Protein AF-F9EPY8-F1 (afdb_monomer_lite)

Structure (mmCIF, N/CA/C/O backbone):
data_AF-F9EPY8-F1
#
_entry.id   AF-F9EPY8-F1
#
loop_
_atom_site.group_PDB
_atom_site.id
_atom_site.type_symbol
_atom_site.label_atom_id
_atom_site.label_alt_id
_atom_site.label_comp_id
_atom_site.label_asym_id
_atom_site.label_entity_id
_atom_site.label_seq_id
_atom_site.pdbx_PDB_ins_code
_atom_site.Cartn_x
_atom_site.Cartn_y
_atom_site.Cartn_z
_atom_site.occupancy
_atom_site.B_iso_or_equiv
_atom_site.auth_seq_id
_atom_site.auth_comp_id
_atom_site.auth_asym_id
_atom_site.auth_atom_id
_atom_site.pdbx_PDB_model_num
ATOM 1 N N . MET A 1 1 ? 1.751 -6.636 10.360 1.00 72.25 1 MET A N 1
ATOM 2 C CA . MET A 1 1 ? 1.096 -7.327 9.232 1.00 72.25 1 MET A CA 1
ATOM 3 C C . MET A 1 1 ? 2.153 -8.130 8.488 1.00 72.25 1 MET A C 1
ATOM 5 O O . MET A 1 1 ? 3.202 -7.569 8.200 1.00 72.25 1 MET A O 1
ATOM 9 N N . ASP A 1 2 ? 1.923 -9.417 8.234 1.00 78.81 2 ASP A N 1
ATOM 10 C CA . ASP A 1 2 ? 2.833 -10.237 7.423 1.00 78.81 2 ASP A CA 1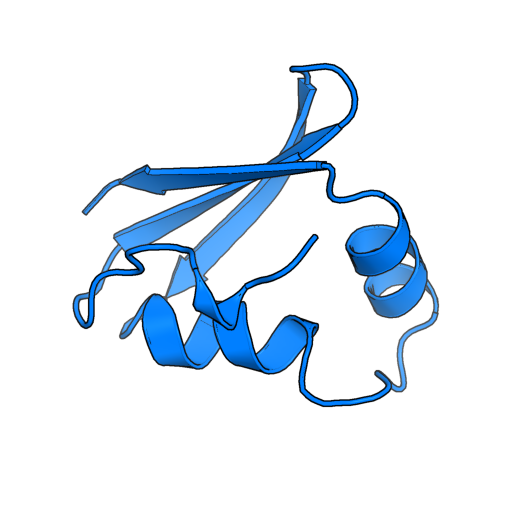
ATOM 11 C C . ASP A 1 2 ? 2.394 -10.168 5.956 1.00 78.81 2 ASP A C 1
ATOM 13 O O . ASP A 1 2 ? 1.450 -10.843 5.544 1.00 78.81 2 ASP A O 1
ATOM 17 N N . ILE A 1 3 ? 3.053 -9.311 5.172 1.00 80.06 3 ILE A N 1
ATOM 18 C CA . ILE A 1 3 ? 2.715 -9.132 3.755 1.00 80.06 3 ILE A CA 1
ATOM 19 C C . ILE A 1 3 ? 3.069 -10.344 2.891 1.00 80.06 3 ILE A C 1
ATOM 21 O O . ILE A 1 3 ? 2.562 -10.447 1.779 1.00 80.06 3 ILE A O 1
ATOM 25 N N . GLY A 1 4 ? 3.912 -11.260 3.385 1.00 78.75 4 GLY A N 1
ATOM 26 C CA . GLY A 1 4 ? 4.275 -12.481 2.665 1.00 78.75 4 GLY A CA 1
ATOM 27 C C . GLY A 1 4 ? 3.103 -13.450 2.505 1.00 78.75 4 GLY A C 1
ATOM 28 O O . GLY A 1 4 ? 3.156 -14.330 1.651 1.00 78.75 4 GLY A O 1
ATOM 29 N N . LYS A 1 5 ? 2.037 -13.269 3.295 1.00 84.06 5 LYS A N 1
ATOM 30 C CA . LYS A 1 5 ? 0.799 -14.059 3.231 1.00 84.06 5 LYS A CA 1
ATOM 31 C C . LYS A 1 5 ? -0.324 -13.389 2.440 1.00 84.06 5 LYS A C 1
ATOM 33 O O . LYS A 1 5 ? -1.373 -14.001 2.267 1.00 84.06 5 LYS A O 1
ATOM 38 N N . LEU A 1 6 ? -0.139 -12.143 2.002 1.00 87.00 6 LEU A N 1
ATOM 39 C CA . LEU A 1 6 ? -1.136 -11.445 1.197 1.00 87.00 6 LEU A CA 1
ATOM 40 C C . LEU A 1 6 ? -1.042 -11.904 -0.254 1.00 87.00 6 LEU A C 1
ATOM 42 O O . LEU A 1 6 ? 0.038 -11.886 -0.847 1.00 87.00 6 LEU A O 1
ATOM 46 N N . ASP A 1 7 ? -2.185 -12.250 -0.834 1.00 91.31 7 ASP A N 1
ATOM 47 C CA . ASP A 1 7 ? -2.286 -12.471 -2.270 1.00 91.31 7 ASP A CA 1
ATOM 48 C C . ASP A 1 7 ? -2.401 -11.116 -2.978 1.00 91.31 7 ASP A C 1
ATOM 50 O O . ASP A 1 7 ? -3.465 -10.496 -3.030 1.00 91.31 7 ASP A O 1
ATOM 54 N N . ILE A 1 8 ? -1.254 -10.598 -3.427 1.00 94.12 8 ILE A N 1
ATOM 55 C CA . ILE A 1 8 ? -1.161 -9.291 -4.078 1.00 94.12 8 ILE A CA 1
ATOM 56 C C . ILE A 1 8 ? -0.993 -9.497 -5.588 1.00 94.12 8 ILE A C 1
ATOM 58 O O . ILE A 1 8 ? 0.025 -10.061 -6.009 1.00 94.12 8 ILE A O 1
ATOM 62 N N . PRO A 1 9 ? -1.909 -8.978 -6.422 1.00 95.44 9 PRO A N 1
ATOM 63 C CA . PRO A 1 9 ? -1.854 -9.183 -7.863 1.00 95.44 9 PRO A CA 1
ATOM 64 C C . PRO A 1 9 ? -0.631 -8.515 -8.514 1.00 95.44 9 PRO A C 1
ATOM 66 O O . PRO A 1 9 ? -0.172 -7.435 -8.126 1.00 95.44 9 PRO A O 1
ATOM 69 N N . GLU A 1 10 ? -0.114 -9.144 -9.570 1.00 96.50 10 GLU A N 1
ATOM 70 C CA . GLU A 1 10 ? 0.992 -8.622 -10.389 1.00 96.50 10 GLU A CA 1
ATOM 71 C C . GLU A 1 10 ? 0.513 -7.751 -11.567 1.00 96.50 10 GLU A C 1
ATOM 73 O O . GLU A 1 10 ? 1.216 -7.585 -12.563 1.00 96.50 10 GLU A O 1
ATOM 78 N N . SER A 1 11 ? -0.668 -7.148 -11.444 1.00 96.75 11 SER A N 1
ATOM 79 C CA . SER A 1 11 ? -1.293 -6.280 -12.445 1.00 96.75 11 SER A CA 1
ATOM 80 C C . SER A 1 11 ? -1.316 -4.811 -12.011 1.00 96.75 11 SER A C 1
ATOM 82 O O . SER A 1 11 ? -0.950 -4.448 -10.885 1.00 96.75 11 SER A O 1
ATOM 84 N N . SER A 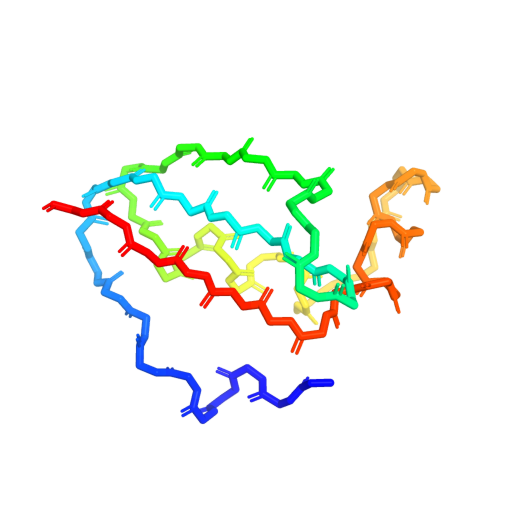1 12 ? -1.724 -3.941 -12.935 1.00 98.06 12 SER A N 1
ATOM 85 C CA . SER A 1 12 ? -2.053 -2.557 -12.614 1.00 98.06 12 SER A CA 1
ATOM 86 C C . SER A 1 12 ? -3.347 -2.472 -11.821 1.00 98.06 12 SER A C 1
ATOM 88 O O . SER A 1 12 ? -4.257 -3.256 -12.052 1.00 98.06 12 SER A O 1
ATOM 90 N N . GLY A 1 13 ? -3.453 -1.472 -10.954 1.00 98.00 13 GLY A N 1
ATOM 91 C CA . GLY A 1 13 ? -4.679 -1.228 -10.210 1.00 98.00 13 GLY A CA 1
ATOM 92 C C . GLY A 1 13 ? -4.516 -0.163 -9.137 1.00 98.00 13 GLY A C 1
ATOM 93 O O . GLY A 1 13 ? -3.537 0.598 -9.111 1.00 98.00 13 GLY A O 1
ATOM 94 N N . VAL A 1 14 ? -5.489 -0.134 -8.239 1.00 97.94 14 VAL A N 1
ATOM 95 C CA . VAL A 1 14 ? -5.583 0.747 -7.079 1.00 97.94 14 VAL A CA 1
ATOM 96 C C . VAL A 1 14 ? -5.512 -0.102 -5.811 1.00 97.94 14 VAL A C 1
ATOM 98 O O . VAL A 1 14 ? -6.049 -1.205 -5.762 1.00 97.94 14 VAL A O 1
ATOM 101 N N . TYR A 1 15 ? -4.838 0.405 -4.782 1.00 96.94 15 TYR A N 1
ATOM 102 C CA . TYR A 1 15 ? -4.802 -0.201 -3.454 1.00 96.94 15 TYR A CA 1
ATOM 103 C C . TYR A 1 15 ? -5.252 0.793 -2.391 1.00 96.94 15 TYR A C 1
ATOM 105 O O . TYR A 1 15 ? -4.950 1.990 -2.471 1.00 96.94 15 TYR A O 1
ATOM 113 N N . LEU A 1 16 ? -5.945 0.281 -1.381 1.00 97.56 16 LEU A N 1
ATOM 114 C CA . LEU A 1 16 ? -6.416 1.033 -0.229 1.00 97.56 16 LEU A CA 1
ATOM 115 C C . LEU A 1 16 ? -5.780 0.441 1.021 1.00 97.56 16 LEU A C 1
ATOM 117 O O . LEU A 1 16 ? -5.887 -0.755 1.252 1.00 97.56 16 LEU A O 1
ATOM 121 N N . MET A 1 17 ? -5.137 1.272 1.832 1.00 96.88 17 MET A N 1
ATOM 122 C CA . MET A 1 17 ? -4.620 0.871 3.141 1.00 96.88 17 MET A CA 1
ATOM 123 C C . MET A 1 17 ? -5.554 1.399 4.219 1.00 96.88 17 MET A C 1
ATOM 125 O O . MET A 1 17 ? -5.990 2.559 4.156 1.00 96.88 17 MET A O 1
ATOM 129 N N . LYS A 1 18 ? -5.858 0.558 5.205 1.00 97.25 18 LYS A N 1
ATOM 130 C CA . LYS A 1 18 ? -6.845 0.855 6.240 1.00 97.25 18 LYS A CA 1
ATOM 131 C C . LYS A 1 18 ? -6.282 0.686 7.646 1.00 97.25 18 LYS A C 1
ATOM 133 O O . LYS A 1 18 ? -5.368 -0.105 7.875 1.00 97.25 18 LYS A O 1
ATOM 138 N N . LYS A 1 19 ? 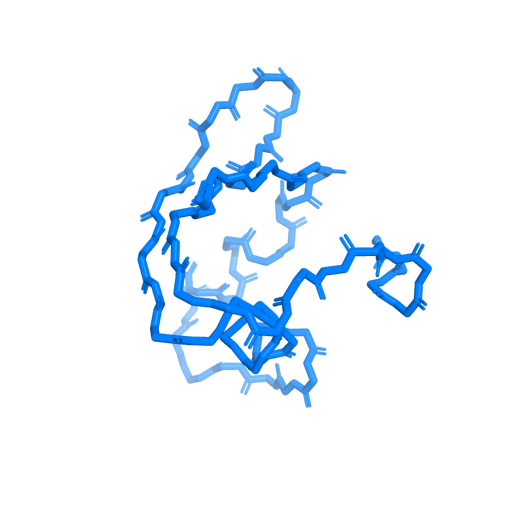-6.897 1.421 8.572 1.00 96.88 19 LYS A N 1
ATOM 139 C CA . LYS A 1 19 ? -6.766 1.285 10.026 1.00 96.88 19 LYS A CA 1
ATOM 140 C C . LYS A 1 19 ? -8.159 1.324 10.635 1.00 96.88 19 LYS A C 1
ATOM 142 O O . LYS A 1 19 ? -8.923 2.231 10.295 1.00 96.88 19 LYS A O 1
ATOM 147 N N . ASN A 1 20 ? -8.504 0.392 11.517 1.00 96.25 20 ASN A N 1
ATOM 148 C CA . ASN A 1 20 ? -9.825 0.302 12.143 1.00 96.25 20 ASN A CA 1
ATOM 149 C C . ASN A 1 20 ? -10.970 0.383 11.110 1.00 96.25 20 ASN A C 1
ATOM 151 O O . ASN A 1 20 ? -11.891 1.186 11.253 1.00 96.25 20 ASN A O 1
ATOM 155 N N . ASN A 1 21 ? -10.869 -0.379 10.013 1.00 94.69 21 ASN A N 1
ATOM 156 C CA . ASN A 1 21 ? -11.801 -0.372 8.870 1.00 94.69 21 ASN A CA 1
ATOM 157 C C . ASN A 1 21 ? -11.967 0.973 8.132 1.00 94.69 21 ASN A C 1
ATOM 159 O O . ASN A 1 21 ? -12.797 1.083 7.230 1.00 94.69 21 ASN A O 1
ATOM 163 N N . LYS A 1 22 ? -11.162 1.993 8.447 1.00 97.38 22 LYS A N 1
ATOM 164 C CA . LYS A 1 22 ? -11.162 3.287 7.759 1.00 97.38 22 LYS A CA 1
ATOM 165 C C . LYS A 1 22 ? -9.997 3.373 6.782 1.00 97.38 22 LYS A C 1
ATOM 167 O O . LYS A 1 22 ? -8.858 3.098 7.148 1.00 97.38 22 LYS A O 1
ATOM 172 N N . VAL A 1 23 ? -10.273 3.815 5.556 1.00 97.31 23 VAL A N 1
ATOM 173 C CA . VAL A 1 23 ? -9.237 4.098 4.552 1.00 97.31 23 VAL A CA 1
ATOM 174 C C . VAL A 1 23 ? -8.383 5.276 5.019 1.00 97.31 23 VAL A C 1
ATOM 176 O O . VAL A 1 23 ? -8.900 6.365 5.269 1.00 97.31 23 VAL A O 1
ATOM 179 N N . ILE A 1 24 ? -7.075 5.048 5.127 1.00 97.00 24 ILE A N 1
ATOM 180 C CA . ILE A 1 24 ? -6.082 6.060 5.521 1.00 97.00 24 ILE A CA 1
ATOM 181 C C . ILE A 1 24 ? -5.160 6.453 4.365 1.00 97.00 24 ILE A C 1
ATOM 183 O O . ILE A 1 24 ? -4.537 7.513 4.404 1.00 97.00 24 ILE A O 1
ATOM 187 N N . TYR A 1 25 ? -5.075 5.620 3.327 1.00 97.12 25 TYR A N 1
ATOM 188 C CA . TYR A 1 25 ? -4.275 5.897 2.142 1.00 97.12 25 TYR A CA 1
ATOM 189 C C . TYR A 1 25 ? -4.835 5.169 0.922 1.00 97.12 25 TYR A C 1
ATOM 191 O O . TYR A 1 25 ? -5.279 4.027 1.023 1.00 97.12 25 TYR A O 1
ATOM 199 N N . VAL A 1 26 ? -4.769 5.827 -0.234 1.00 97.19 26 VAL A N 1
ATOM 200 C CA . VAL A 1 26 ? -5.109 5.253 -1.539 1.00 97.19 26 VAL A CA 1
ATOM 201 C C . VAL A 1 26 ? -3.933 5.487 -2.474 1.00 97.19 26 VAL A C 1
ATOM 203 O O . VAL A 1 26 ? -3.417 6.603 -2.568 1.00 97.19 26 VAL A O 1
ATOM 206 N N . GLY A 1 27 ? -3.507 4.444 -3.176 1.00 96.56 27 GLY A N 1
ATOM 207 C CA . GLY A 1 27 ? -2.459 4.541 -4.183 1.00 96.56 27 GLY A CA 1
ATOM 208 C C . GLY A 1 27 ? -2.818 3.782 -5.451 1.00 96.56 27 GLY A C 1
ATOM 209 O O . GLY A 1 27 ? -3.664 2.897 -5.446 1.00 96.56 27 GLY A O 1
ATOM 210 N N . LYS A 1 28 ? -2.151 4.126 -6.552 1.00 97.50 28 LYS A N 1
ATOM 211 C CA . LYS A 1 28 ? -2.243 3.406 -7.828 1.00 97.50 28 LYS A CA 1
ATOM 212 C C . LYS A 1 28 ? -0.880 2.865 -8.224 1.00 97.50 28 LYS A C 1
ATOM 214 O O . LYS A 1 28 ? 0.146 3.478 -7.913 1.00 97.50 28 LYS A O 1
ATOM 219 N N . ALA A 1 29 ? -0.859 1.746 -8.932 1.00 98.00 29 ALA A N 1
ATOM 220 C CA . ALA A 1 29 ? 0.375 1.133 -9.396 1.00 98.00 29 ALA A CA 1
ATOM 221 C C . ALA A 1 29 ? 0.205 0.497 -10.775 1.00 98.00 29 ALA A C 1
ATOM 223 O O . ALA A 1 29 ? -0.869 0.017 -11.116 1.00 98.00 29 ALA A O 1
ATOM 224 N N . LYS A 1 30 ? 1.299 0.443 -11.545 1.00 97.75 30 LYS A N 1
ATOM 225 C CA . LYS A 1 30 ? 1.386 -0.406 -12.748 1.00 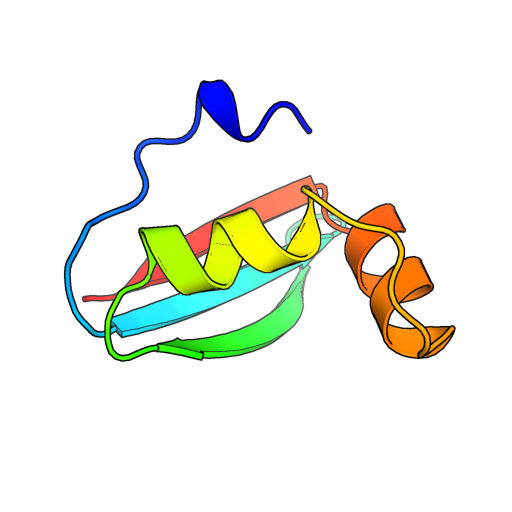97.75 30 LYS A CA 1
ATOM 226 C C . LYS A 1 30 ? 1.526 -1.893 -12.399 1.00 97.75 30 LYS A C 1
ATOM 228 O O . LYS A 1 30 ? 1.190 -2.739 -13.209 1.00 97.75 30 LYS A O 1
ATOM 233 N N . ASN A 1 31 ? 2.062 -2.187 -11.217 1.00 97.62 31 ASN A N 1
ATOM 234 C CA . ASN A 1 31 ? 2.174 -3.524 -10.651 1.00 97.62 31 ASN A CA 1
ATOM 235 C C . ASN A 1 31 ? 1.960 -3.402 -9.136 1.00 97.62 31 ASN A C 1
ATOM 237 O O . ASN A 1 31 ? 2.782 -2.783 -8.444 1.00 97.62 31 ASN A O 1
ATOM 241 N N . LEU A 1 32 ? 0.829 -3.913 -8.649 1.00 97.12 32 LEU A N 1
ATOM 242 C CA . LEU A 1 32 ? 0.410 -3.777 -7.255 1.00 97.12 32 LEU A CA 1
ATOM 243 C C . LEU A 1 32 ? 1.389 -4.472 -6.303 1.00 97.12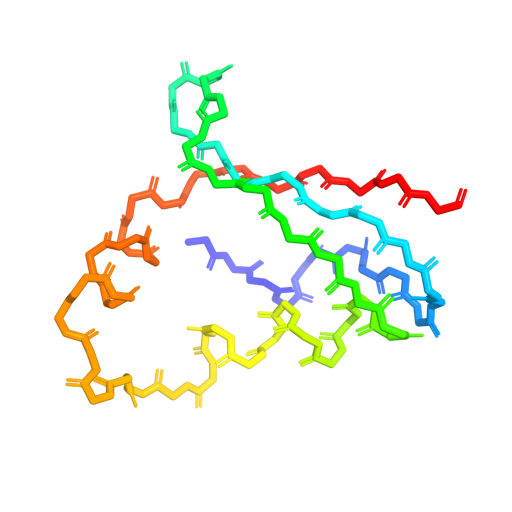 32 LEU A C 1
ATOM 245 O O . LEU A 1 32 ? 1.841 -3.833 -5.350 1.00 97.12 32 LEU A O 1
ATOM 249 N N . LYS A 1 33 ? 1.822 -5.700 -6.615 1.00 95.56 33 LYS A N 1
ATOM 250 C CA . LYS A 1 33 ? 2.802 -6.454 -5.812 1.00 95.56 33 LYS A CA 1
ATOM 251 C C . LYS A 1 33 ? 4.090 -5.673 -5.564 1.00 95.56 33 LYS A C 1
ATOM 253 O O . LYS A 1 33 ? 4.437 -5.407 -4.416 1.00 95.56 33 LYS A O 1
ATOM 258 N N . LYS A 1 34 ? 4.762 -5.200 -6.619 1.00 95.50 34 LYS A N 1
ATOM 259 C CA . LYS A 1 34 ? 6.005 -4.413 -6.496 1.00 95.50 34 LYS A CA 1
ATOM 260 C C . LYS A 1 34 ? 5.798 -3.146 -5.667 1.00 95.50 34 LYS A C 1
ATOM 262 O O . LYS A 1 34 ? 6.652 -2.800 -4.850 1.00 95.50 34 LYS A O 1
ATOM 267 N N . ARG A 1 35 ? 4.679 -2.441 -5.873 1.00 95.44 35 ARG A N 1
ATOM 268 C CA . ARG A 1 35 ? 4.405 -1.186 -5.165 1.00 95.44 35 ARG A CA 1
ATOM 269 C C . ARG A 1 35 ? 4.136 -1.428 -3.686 1.00 95.44 35 ARG A C 1
ATOM 271 O O . ARG A 1 35 ? 4.759 -0.760 -2.865 1.00 95.44 35 ARG A O 1
ATOM 278 N N . VAL A 1 36 ? 3.257 -2.364 -3.343 1.00 94.81 36 VAL A N 1
ATOM 279 C CA . VAL A 1 36 ? 2.904 -2.639 -1.946 1.00 94.81 36 VAL A CA 1
ATOM 280 C C . VAL A 1 36 ? 4.081 -3.236 -1.187 1.00 94.81 36 VAL A C 1
ATOM 282 O O . VAL A 1 36 ? 4.418 -2.712 -0.129 1.00 94.81 36 VAL A O 1
ATOM 285 N N . SER A 1 37 ? 4.801 -4.212 -1.750 1.00 93.38 37 SER A N 1
ATOM 286 C CA . SER A 1 37 ? 5.995 -4.774 -1.097 1.00 93.38 37 SER A CA 1
ATOM 287 C C . SER A 1 37 ? 7.064 -3.716 -0.787 1.00 93.38 37 SER A C 1
ATOM 289 O O . SER A 1 37 ? 7.755 -3.812 0.226 1.00 93.38 37 SER A O 1
ATOM 291 N N . SER A 1 38 ? 7.170 -2.652 -1.594 1.00 92.31 38 SER A N 1
ATOM 292 C CA . SER A 1 38 ? 8.133 -1.566 -1.351 1.00 92.31 38 SER A CA 1
ATOM 293 C C . SER A 1 38 ? 7.892 -0.774 -0.060 1.00 92.31 38 SER A C 1
ATOM 295 O O . SER A 1 38 ? 8.825 -0.135 0.425 1.00 92.31 38 SER A O 1
ATOM 297 N N . TYR A 1 39 ? 6.680 -0.815 0.508 1.00 92.50 39 TYR A N 1
ATOM 298 C CA . TYR A 1 39 ? 6.374 -0.172 1.788 1.00 92.50 39 TYR A CA 1
ATOM 299 C C . TYR A 1 39 ? 6.934 -0.935 2.991 1.00 92.50 39 TYR A C 1
ATOM 301 O O . TYR A 1 39 ? 7.220 -0.310 4.007 1.00 92.50 39 TYR A O 1
ATOM 309 N N . PHE A 1 40 ? 7.122 -2.249 2.876 1.00 88.38 40 PHE A N 1
ATOM 310 C CA . PHE A 1 40 ? 7.447 -3.111 4.018 1.00 88.38 40 PHE A CA 1
ATOM 311 C C . PHE A 1 40 ? 8.864 -3.691 3.960 1.00 88.38 40 PHE A C 1
ATOM 313 O O . PHE A 1 40 ? 9.381 -4.138 4.976 1.00 88.38 40 PHE A O 1
ATOM 320 N N . ASN A 1 41 ? 9.519 -3.635 2.797 1.00 86.75 41 ASN A N 1
ATOM 321 C CA . ASN A 1 41 ? 10.863 -4.191 2.602 1.00 86.75 41 ASN A CA 1
ATOM 322 C C . ASN A 1 41 ? 12.007 -3.202 2.902 1.00 86.75 41 ASN A C 1
ATOM 324 O O . ASN A 1 41 ? 13.165 -3.520 2.640 1.00 86.75 41 ASN A O 1
ATOM 328 N N . ARG A 1 42 ? 11.718 -1.987 3.387 1.00 84.06 42 ARG A N 1
ATOM 329 C CA . ARG A 1 42 ? 12.735 -0.961 3.679 1.00 84.06 42 ARG A CA 1
ATOM 330 C C . ARG A 1 42 ? 12.257 0.058 4.709 1.00 84.06 42 ARG A C 1
ATOM 332 O O . ARG A 1 42 ? 11.057 0.264 4.869 1.00 84.06 42 ARG A O 1
ATOM 339 N N . VAL A 1 43 ? 13.213 0.745 5.329 1.00 83.25 43 VAL A N 1
ATOM 340 C CA . VAL A 1 43 ? 12.967 1.994 6.063 1.00 83.25 43 VAL A CA 1
ATOM 341 C C . VAL A 1 43 ? 12.820 3.126 5.049 1.00 83.25 43 VAL A C 1
ATOM 343 O O . VAL A 1 43 ? 13.616 3.224 4.113 1.00 83.25 43 VAL A O 1
ATOM 346 N N . HIS A 1 44 ? 11.797 3.967 5.206 1.00 89.38 44 HIS A N 1
ATOM 347 C CA . HIS A 1 44 ? 11.589 5.117 4.324 1.00 89.38 44 HIS A CA 1
ATOM 348 C C . HIS A 1 44 ? 12.276 6.352 4.895 1.00 89.38 44 HIS A C 1
ATOM 350 O O . HIS A 1 44 ? 12.294 6.553 6.105 1.00 89.38 44 HIS A O 1
ATOM 356 N N . GLU A 1 45 ? 12.781 7.222 4.026 1.00 89.62 45 GLU A N 1
ATOM 357 C CA . GLU A 1 45 ? 13.336 8.523 4.436 1.00 89.62 45 GLU A CA 1
ATOM 358 C C . GLU A 1 45 ? 12.249 9.447 5.006 1.00 89.62 45 GLU A C 1
ATOM 360 O O . GLU A 1 45 ? 12.494 10.274 5.878 1.00 89.62 45 GLU A O 1
ATOM 365 N N . SER A 1 46 ? 11.014 9.286 4.527 1.00 92.81 46 SER A N 1
ATOM 366 C CA . SER A 1 46 ? 9.871 10.082 4.958 1.00 92.81 46 SER A CA 1
ATOM 367 C C . SER A 1 46 ? 9.257 9.524 6.240 1.00 92.81 46 SER A C 1
ATOM 369 O O . SER A 1 46 ? 8.669 8.438 6.236 1.00 92.81 46 SER A O 1
ATOM 371 N N . GLU A 1 47 ? 9.286 10.325 7.306 1.00 93.12 47 GLU A N 1
ATOM 372 C CA . GLU A 1 47 ? 8.615 10.020 8.575 1.00 93.12 47 GLU A CA 1
ATOM 373 C C . GLU A 1 47 ? 7.122 9.733 8.380 1.00 93.12 47 GLU A C 1
ATOM 375 O O . GLU A 1 47 ? 6.631 8.714 8.855 1.00 93.12 47 GLU A O 1
ATOM 380 N N . LYS A 1 48 ? 6.427 10.534 7.563 1.00 91.56 48 LYS A N 1
ATOM 381 C CA . LYS A 1 48 ? 5.014 10.313 7.208 1.00 91.56 48 LYS A CA 1
ATOM 382 C C . LYS A 1 48 ? 4.771 8.940 6.577 1.00 91.56 48 LYS A C 1
ATOM 384 O O . LYS A 1 48 ? 3.738 8.320 6.815 1.00 91.56 48 LYS A O 1
ATOM 389 N N . THR A 1 49 ? 5.704 8.459 5.754 1.00 92.75 49 THR A N 1
ATOM 390 C CA . THR A 1 49 ? 5.581 7.131 5.134 1.00 92.75 49 THR A CA 1
ATOM 391 C C . THR A 1 49 ? 5.816 6.031 6.162 1.00 92.75 49 THR A C 1
ATOM 393 O O . THR A 1 49 ? 5.067 5.059 6.191 1.00 92.75 49 THR A O 1
ATOM 396 N N . ASN A 1 50 ? 6.797 6.201 7.050 1.00 92.94 50 ASN A N 1
ATOM 397 C CA . ASN A 1 50 ? 7.014 5.268 8.155 1.00 92.94 50 ASN A CA 1
ATOM 398 C C . ASN A 1 50 ? 5.805 5.224 9.103 1.00 92.94 50 ASN A C 1
ATOM 400 O O . ASN A 1 50 ? 5.394 4.145 9.525 1.00 92.94 50 ASN A O 1
ATOM 404 N N . GLU A 1 51 ? 5.213 6.375 9.417 1.00 94.12 51 GLU A N 1
ATOM 405 C CA . GLU A 1 51 ? 4.011 6.471 10.242 1.00 94.12 51 GLU A CA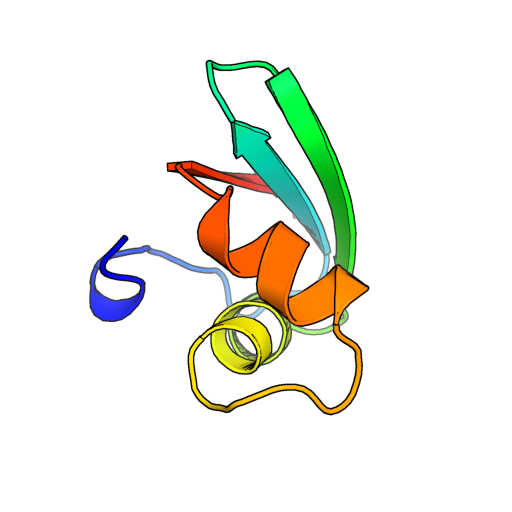 1
ATOM 406 C C . GLU A 1 51 ? 2.807 5.820 9.560 1.00 94.12 51 GLU A C 1
ATOM 408 O O . GLU A 1 51 ? 2.101 5.041 10.198 1.00 94.12 51 GLU A O 1
ATOM 413 N N . LEU A 1 52 ? 2.613 6.054 8.257 1.00 93.62 52 LEU A N 1
ATOM 414 C CA . LEU A 1 52 ? 1.599 5.353 7.474 1.00 93.62 52 LEU A CA 1
ATOM 415 C C . LEU A 1 52 ? 1.758 3.839 7.636 1.00 93.62 52 LEU A C 1
ATOM 417 O O . LEU A 1 52 ? 0.812 3.195 8.070 1.00 93.62 52 LEU A O 1
ATOM 421 N N . VAL A 1 53 ? 2.947 3.294 7.353 1.00 93.44 53 VAL A N 1
ATOM 422 C CA . VAL A 1 53 ? 3.220 1.845 7.399 1.00 93.44 53 VAL A CA 1
ATOM 423 C C . VAL A 1 53 ? 2.937 1.245 8.775 1.00 93.44 53 VAL A C 1
ATOM 425 O O . VAL A 1 53 ? 2.336 0.175 8.855 1.00 93.44 53 VAL A O 1
ATOM 428 N N . LYS A 1 54 ? 3.298 1.947 9.857 1.00 93.12 54 LYS A N 1
ATOM 429 C CA . LYS A 1 54 ? 3.006 1.519 11.238 1.00 93.12 54 LYS A CA 1
ATOM 430 C C . LYS A 1 54 ? 1.510 1.401 11.534 1.00 93.12 54 LYS A C 1
ATOM 432 O O . LYS A 1 54 ? 1.129 0.642 12.416 1.00 93.12 54 LYS A O 1
ATOM 437 N N . ASN A 1 55 ? 0.681 2.172 10.837 1.00 95.12 55 ASN A N 1
ATOM 438 C CA . ASN A 1 55 ? -0.757 2.253 11.066 1.00 95.12 55 ASN A CA 1
ATOM 439 C C . ASN A 1 55 ? -1.581 1.336 10.145 1.00 95.12 55 ASN A C 1
ATOM 441 O O . ASN A 1 55 ? -2.801 1.316 10.278 1.00 95.12 55 ASN A O 1
ATOM 445 N N . ILE A 1 56 ? -0.956 0.608 9.213 1.00 94.62 56 ILE A N 1
ATOM 446 C CA . ILE A 1 56 ? -1.669 -0.291 8.294 1.00 94.62 56 ILE A CA 1
ATOM 447 C C . ILE A 1 56 ? -2.067 -1.572 9.026 1.00 94.62 56 ILE A C 1
ATOM 449 O O . ILE A 1 56 ? -1.216 -2.311 9.525 1.00 94.62 56 ILE A O 1
ATOM 453 N N . GLU A 1 57 ? -3.360 -1.863 9.007 1.00 95.00 57 GLU A N 1
ATOM 454 C CA . GLU A 1 57 ? -3.943 -3.091 9.552 1.00 95.00 57 GLU A CA 1
ATOM 455 C C . GLU A 1 57 ? -4.537 -3.975 8.447 1.00 95.00 57 GLU A C 1
ATOM 457 O O . GLU A 1 57 ? -4.509 -5.197 8.569 1.00 95.00 57 GLU A O 1
ATOM 462 N N . ASP A 1 58 ? -5.013 -3.366 7.355 1.00 94.75 58 ASP A N 1
ATOM 463 C CA . ASP A 1 58 ? -5.625 -4.052 6.214 1.00 94.75 58 ASP A CA 1
ATOM 464 C C . ASP A 1 58 ? -5.277 -3.367 4.878 1.00 94.75 58 ASP A C 1
ATOM 466 O O . ASP A 1 58 ? -5.007 -2.156 4.835 1.00 94.75 58 ASP A O 1
ATOM 470 N N . ILE A 1 59 ? -5.267 -4.148 3.792 1.00 95.50 59 ILE A N 1
ATOM 471 C CA . ILE A 1 59 ? -5.005 -3.680 2.428 1.00 95.50 59 ILE A CA 1
ATOM 472 C C . ILE A 1 59 ? -6.011 -4.309 1.462 1.00 95.50 59 ILE A C 1
ATOM 474 O O . ILE A 1 59 ? -6.080 -5.527 1.330 1.00 95.50 59 ILE A O 1
ATOM 478 N N . GLU A 1 60 ? -6.723 -3.464 0.722 1.00 96.06 60 GLU A N 1
ATOM 479 C CA . GLU A 1 60 ? -7.663 -3.871 -0.324 1.00 96.06 60 GLU A CA 1
ATOM 480 C C . GLU A 1 60 ? -7.121 -3.511 -1.712 1.00 96.06 60 GLU A C 1
ATOM 482 O O . GLU A 1 60 ? -6.462 -2.480 -1.880 1.00 96.06 60 GLU A O 1
ATOM 487 N N . PHE A 1 61 ? -7.422 -4.342 -2.711 1.00 96.06 61 PHE A N 1
ATOM 488 C CA . PHE A 1 61 ? -6.983 -4.180 -4.095 1.00 96.06 61 PHE A CA 1
ATOM 489 C C . PHE A 1 61 ? -8.177 -4.110 -5.050 1.00 96.06 61 PHE A C 1
ATOM 491 O O . PHE A 1 61 ? -9.094 -4.919 -4.962 1.00 96.06 61 PHE A O 1
ATOM 498 N N . SER A 1 62 ? -8.118 -3.181 -6.002 1.00 92.69 62 SER A N 1
ATOM 499 C CA . SER A 1 62 ? -9.026 -3.080 -7.149 1.00 92.69 62 SER A CA 1
ATOM 500 C C . SER A 1 62 ? -8.183 -3.063 -8.423 1.00 92.69 62 SER A C 1
ATOM 502 O O . SER A 1 62 ? -7.209 -2.309 -8.504 1.00 92.69 62 SER A O 1
ATOM 504 N N . TYR A 1 63 ? -8.503 -3.921 -9.387 1.00 80.12 63 TYR A N 1
ATOM 505 C CA . TYR A 1 63 ? -7.696 -4.186 -10.580 1.00 80.12 63 TYR A CA 1
ATOM 506 C C . TYR A 1 63 ? -8.574 -4.487 -11.792 1.00 80.12 63 TYR A C 1
ATOM 508 O O . TYR A 1 63 ? -9.726 -4.930 -11.586 1.00 80.12 63 TYR A O 1
#

Sequence (63 aa):
MDIGKLDIPESSGVYLMKKNNKVIYVGKAKNLKKRVSSYFNRVHESEKTNELVKNIEDIEFSY

Secondary structure (DSSP, 8-state):
--GGGS---SS-EEEEEEETTEEEEEEEESSHHHHHHHHHSS--S-HHHHHHHHT--EEEEE-

InterPro domains:
  IPR000305 GIY-YIG endonuclease [PF01541] (13-50)
  IPR000305 GIY-YIG endonuclease [PS50164] (10-63)
  IPR035901 GIY-YIG endonuclease superfamily [G3DSA:3.40.1440.10] (3-63)
  IPR035901 GIY-YIG endonuclease superfamily [SSF82771] (11-57)
  IPR047296 UvrC/Cho-like, GIY-YIG domain [cd10434] (8-61)
  IPR050066 UvrABC system protein C [PTHR30562] (7-61)

pLDDT: mean 92.93, std 5.67, range [72.25, 98.06]

Radius of gyration: 11.05 Å; chains: 1; bounding box: 25×24×25 Å

Foldseek 3Di:
DPCVPDPFFQAWWKKFFDAPPDTPDIDTDRGRVVVVVVLVVDDDPDPVSVVSSVRGDDMDIDD

Organism: NCBI:txid997347